Protein AF-F2WSD9-F1 (afdb_monomer_lite)

InterPro domains:
  IPR005797 Cytochrome b/b6, N-terminal domain [PF00033] (1-114)
  IPR005797 Cytochrome b/b6, N-terminal domain [PS51002] (1-119)
  IPR005798 Cytochrome b/b6, C-terminal [PS51003] (120-174)
  IPR016174 Di-haem cytochrome, transmembrane [SSF81342] (1-170)
  IPR027387 Cytochrome b/b6-like domain superfamily [G3DSA:1.20.810.10] (1-174)

pLDDT: mean 91.79, std 11.39, range [51.34, 98.75]

Organism: NCBI:txid1001950

Secondary structure (DSSP, 8-state):
-HHHHHHHHHHHHHHHHHHHHHHHHHHHHTTGGGSHHHHHHHHHHHHHHHHHHHHHHHTT-BHHHHHHHHHHHHTGGGSTT-TTS---HHHHHHHHHHHHHHHHHHHHHHHHH----TT-S-GGGS---STTHHHHHHHHHHHHHHHHHHHHHHH-TTTTS-GGGGSBP-TT--

Foldseek 3Di:
DVLLVVLLVVLVLVLVVVVLVVVVVVCVLQVVCVLVQLVVLSVVLVVLSVVLVLLVLLVLQFACNVVVCVVVLVVCVVPPPPRDDPRDPVSNVVSVVVSVVSVVSSVVSCVVQPDADNVRDDPPPDDDDCPPVVVVVVVVVVCVSVVVSVVCCVPPSCPVDDPRRVHHHDPVDD

Sequence (174 aa):
FGWLIRTLHANGASFFFISLYFHVGRGMYYNSSNLKLTWFIGILILFLVMATAFMGYVLPWGQMSFWGATVITNLLSAIPYLGHNLVQYSFHFMLPFIISAFVMIHLLFLHQTGSSNPLGMKNNIDKIPFHPFFSYKDLMGFIFILFSLILLTLINPYYLGDPDNFIPANPLVT

Radius of gyration: 19.72 Å; chains: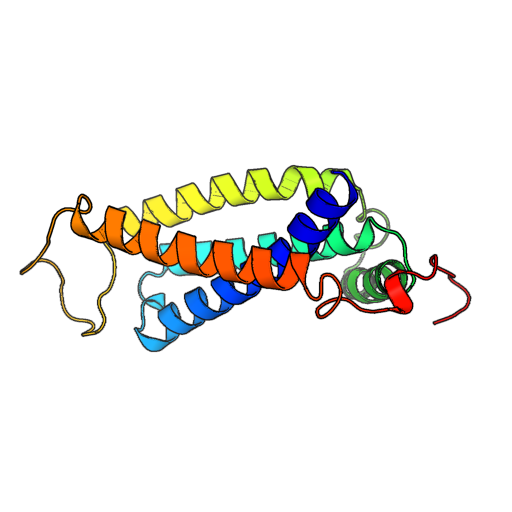 1; bounding box: 44×43×54 Å

Structure (mmCIF, N/CA/C/O backbone):
data_AF-F2WSD9-F1
#
_entry.id   AF-F2WSD9-F1
#
loop_
_atom_site.group_PDB
_atom_site.id
_atom_site.type_symbol
_atom_site.label_atom_id
_atom_site.label_alt_id
_atom_site.label_comp_id
_atom_site.label_asym_id
_atom_site.label_entity_id
_atom_site.label_seq_id
_atom_site.pdbx_PDB_ins_code
_atom_site.Cartn_x
_atom_site.Cartn_y
_atom_site.Cartn_z
_atom_site.occupancy
_atom_site.B_iso_or_equiv
_atom_site.auth_seq_id
_atom_site.auth_comp_id
_atom_site.auth_asym_id
_atom_site.auth_atom_id
_atom_site.pdbx_PDB_model_num
ATOM 1 N N . PHE A 1 1 ? 8.362 -20.017 -12.044 1.00 90.88 1 PHE A N 1
ATOM 2 C CA . PHE A 1 1 ? 7.320 -19.134 -11.472 1.00 90.88 1 PHE A CA 1
ATOM 3 C C . PHE A 1 1 ? 7.717 -17.650 -11.389 1.00 90.88 1 PHE A C 1
ATOM 5 O O . PHE A 1 1 ? 7.020 -16.892 -10.730 1.00 90.88 1 PHE A O 1
ATOM 12 N N . GLY A 1 2 ? 8.772 -17.189 -12.083 1.00 97.25 2 GLY A N 1
ATOM 13 C CA . GLY A 1 2 ? 9.202 -15.782 -11.998 1.00 97.25 2 GLY A CA 1
ATOM 14 C C . GLY A 1 2 ? 8.149 -14.775 -12.475 1.00 97.25 2 GLY A C 1
ATOM 15 O O . GLY A 1 2 ? 7.925 -13.775 -11.801 1.00 97.25 2 GLY A O 1
ATOM 16 N N . TRP A 1 3 ? 7.446 -15.077 -13.576 1.00 96.94 3 TRP A N 1
ATOM 17 C CA . TRP A 1 3 ? 6.345 -14.240 -14.072 1.00 96.94 3 TRP A CA 1
ATOM 18 C C . TRP A 1 3 ? 5.262 -14.049 -13.004 1.00 96.94 3 TRP A C 1
ATOM 20 O O . TRP A 1 3 ? 4.869 -12.919 -12.746 1.00 96.94 3 TRP A O 1
ATOM 30 N N . LEU A 1 4 ? 4.874 -15.138 -12.330 1.00 97.62 4 LEU A N 1
ATOM 31 C CA . LEU A 1 4 ? 3.833 -15.141 -11.308 1.00 97.62 4 LEU A CA 1
ATOM 32 C C . LEU A 1 4 ? 4.243 -14.306 -10.094 1.00 97.62 4 LEU A C 1
ATOM 34 O O . LEU A 1 4 ? 3.454 -13.507 -9.609 1.00 97.62 4 LEU A O 1
ATOM 38 N N . ILE A 1 5 ? 5.486 -14.452 -9.622 1.00 98.25 5 ILE A N 1
ATOM 39 C CA . ILE A 1 5 ? 6.008 -13.657 -8.500 1.00 98.25 5 ILE A CA 1
ATOM 40 C C . ILE A 1 5 ? 6.033 -12.171 -8.870 1.00 98.25 5 ILE A C 1
ATOM 42 O O . ILE A 1 5 ? 5.591 -11.338 -8.081 1.00 98.25 5 ILE A O 1
ATOM 46 N N . ARG A 1 6 ? 6.493 -11.833 -10.082 1.00 97.50 6 ARG A N 1
ATOM 47 C CA . ARG A 1 6 ? 6.531 -10.450 -10.574 1.00 97.50 6 ARG A CA 1
ATOM 48 C C . ARG A 1 6 ? 5.133 -9.835 -10.633 1.00 97.50 6 ARG A C 1
ATOM 50 O O . ARG A 1 6 ? 4.943 -8.724 -10.149 1.00 97.50 6 ARG A O 1
ATOM 57 N N . THR A 1 7 ? 4.159 -10.538 -11.207 1.00 98.00 7 THR A N 1
ATOM 58 C CA . THR A 1 7 ? 2.791 -10.021 -11.355 1.00 98.00 7 THR A CA 1
ATOM 59 C C . THR A 1 7 ? 2.039 -9.988 -10.027 1.00 98.00 7 THR A C 1
ATOM 61 O O . THR A 1 7 ? 1.304 -9.036 -9.786 1.00 98.00 7 THR A O 1
ATOM 64 N N . LEU A 1 8 ? 2.266 -10.954 -9.128 1.00 98.50 8 LEU A N 1
ATOM 65 C CA . LEU A 1 8 ? 1.744 -10.905 -7.757 1.00 98.50 8 LEU A CA 1
ATOM 66 C C . LEU A 1 8 ? 2.310 -9.716 -6.982 1.00 98.50 8 LEU A C 1
ATOM 68 O O . LEU A 1 8 ? 1.564 -9.052 -6.273 1.00 98.50 8 LEU A O 1
ATOM 72 N N . HIS A 1 9 ? 3.605 -9.424 -7.121 1.00 98.44 9 HIS A N 1
ATOM 73 C CA . HIS A 1 9 ? 4.226 -8.282 -6.456 1.00 98.44 9 HIS A CA 1
ATOM 74 C C . HIS A 1 9 ? 3.677 -6.949 -6.989 1.00 98.44 9 HIS A C 1
ATOM 76 O O . HIS A 1 9 ? 3.301 -6.083 -6.201 1.00 98.44 9 HIS A O 1
ATOM 82 N N . ALA A 1 10 ? 3.556 -6.812 -8.315 1.00 98.00 10 ALA A N 1
ATOM 83 C CA . ALA A 1 10 ? 3.008 -5.614 -8.950 1.00 98.00 10 ALA A CA 1
ATOM 84 C C . ALA A 1 10 ? 1.536 -5.372 -8.572 1.00 98.00 10 ALA A C 1
ATOM 86 O O . ALA A 1 10 ? 1.204 -4.316 -8.039 1.00 98.00 10 ALA A O 1
ATOM 87 N N . ASN A 1 11 ? 0.660 -6.364 -8.763 1.00 98.56 11 ASN A N 1
ATOM 88 C CA . ASN A 1 11 ? -0.755 -6.234 -8.398 1.00 98.56 11 ASN A CA 1
ATOM 89 C C . ASN A 1 11 ? -0.948 -6.147 -6.877 1.00 98.56 11 ASN A C 1
ATOM 91 O O . ASN A 1 11 ? -1.845 -5.454 -6.400 1.00 98.56 11 ASN A O 1
ATOM 95 N N . GLY A 1 12 ? -0.082 -6.799 -6.099 1.00 98.62 12 GLY A N 1
ATOM 96 C CA . GLY A 1 12 ? -0.069 -6.713 -4.643 1.00 98.62 12 GLY A CA 1
ATOM 97 C C . GLY A 1 12 ? 0.130 -5.283 -4.144 1.00 98.62 12 GLY A C 1
ATOM 98 O O . GLY A 1 12 ? -0.547 -4.882 -3.200 1.00 98.62 12 GLY A O 1
ATOM 99 N N . ALA A 1 13 ? 0.970 -4.483 -4.812 1.00 98.38 13 ALA A N 1
ATOM 100 C CA . ALA A 1 13 ? 1.125 -3.064 -4.496 1.00 98.38 13 ALA A CA 1
ATOM 101 C C . ALA A 1 13 ? -0.198 -2.293 -4.666 1.00 98.38 13 ALA A C 1
ATOM 103 O O . ALA A 1 13 ? -0.592 -1.549 -3.768 1.00 98.38 13 ALA A O 1
ATOM 104 N N . SER A 1 14 ? -0.940 -2.518 -5.755 1.00 98.31 14 SER A N 1
ATOM 105 C CA . SER A 1 14 ? -2.254 -1.891 -5.966 1.00 98.31 14 SER A CA 1
ATOM 106 C C . SER A 1 14 ? -3.268 -2.301 -4.894 1.00 98.31 14 SER A C 1
ATOM 108 O O . SER A 1 14 ? -3.953 -1.449 -4.328 1.00 98.31 14 SER A O 1
ATOM 110 N N . PHE A 1 15 ? -3.331 -3.590 -4.552 1.00 98.44 15 PHE A N 1
ATOM 111 C CA . PHE A 1 15 ? -4.210 -4.098 -3.491 1.00 98.44 15 PHE A CA 1
ATOM 112 C C . PHE A 1 15 ? -3.845 -3.557 -2.103 1.00 98.44 15 PHE A C 1
ATOM 114 O O . PHE A 1 15 ? -4.732 -3.327 -1.271 1.00 98.44 15 PHE A O 1
ATOM 121 N N . PHE A 1 16 ? -2.560 -3.291 -1.862 1.00 98.31 16 PHE A N 1
ATOM 122 C CA . PHE A 1 16 ? -2.095 -2.621 -0.654 1.00 98.31 16 PHE A CA 1
ATOM 123 C C . PHE A 1 16 ? -2.686 -1.207 -0.553 1.00 98.31 16 PHE A C 1
ATOM 125 O O . PHE A 1 16 ? -3.259 -0.861 0.480 1.00 98.31 16 PHE A O 1
ATOM 132 N N . PHE A 1 17 ? -2.636 -0.410 -1.629 1.00 98.56 17 PHE A N 1
ATOM 133 C CA . PHE A 1 17 ? -3.237 0.931 -1.651 1.00 98.56 17 PHE A CA 1
ATOM 134 C C . PHE A 1 17 ? -4.759 0.915 -1.548 1.00 98.56 17 PHE A C 1
ATOM 136 O O . PHE A 1 17 ? -5.311 1.716 -0.799 1.00 98.56 17 PHE A O 1
ATOM 143 N N . ILE A 1 18 ? -5.441 -0.018 -2.219 1.00 98.50 18 ILE A N 1
ATOM 144 C CA . ILE A 1 18 ? -6.894 -0.201 -2.063 1.00 98.50 18 ILE A CA 1
ATOM 145 C C . ILE A 1 18 ? -7.235 -0.416 -0.581 1.00 98.50 18 ILE A C 1
ATOM 147 O O . ILE A 1 18 ? -8.103 0.264 -0.030 1.00 98.50 18 ILE A O 1
ATOM 151 N N . SER A 1 19 ? -6.500 -1.305 0.089 1.00 98.44 19 SER A N 1
ATOM 152 C CA . SER A 1 19 ? -6.687 -1.589 1.515 1.00 98.44 19 SER A CA 1
ATOM 153 C C . SER A 1 19 ? -6.387 -0.369 2.392 1.00 98.44 19 SER A C 1
ATOM 155 O O . SER A 1 19 ? -7.146 -0.083 3.319 1.00 98.44 19 SER A O 1
ATOM 157 N N . LEU A 1 20 ? -5.328 0.391 2.086 1.00 98.56 20 LEU A N 1
ATOM 158 C CA . LEU A 1 20 ? -4.998 1.634 2.789 1.00 98.56 20 LEU A CA 1
ATOM 159 C C . LEU A 1 20 ? -6.088 2.695 2.637 1.00 98.56 20 LEU A C 1
ATOM 161 O O . LEU A 1 20 ? -6.472 3.309 3.630 1.00 98.56 20 LEU A O 1
ATOM 165 N N . TYR A 1 21 ? -6.620 2.906 1.434 1.00 98.50 21 TYR A N 1
ATOM 166 C CA . TYR A 1 21 ? -7.669 3.898 1.208 1.00 98.50 21 TYR A CA 1
ATOM 167 C C . TYR A 1 21 ? -8.963 3.526 1.930 1.00 98.50 21 TYR A C 1
ATOM 169 O O . TYR A 1 21 ? -9.555 4.385 2.584 1.00 98.50 21 TYR A O 1
ATOM 177 N N . PHE A 1 22 ? -9.359 2.248 1.919 1.00 98.50 22 PHE A N 1
ATOM 178 C CA . PHE A 1 22 ? -10.475 1.785 2.746 1.00 98.50 22 PHE A CA 1
ATOM 179 C C . PHE A 1 22 ? -10.199 1.962 4.242 1.00 98.50 22 PHE A C 1
ATOM 181 O O . PHE A 1 22 ? -11.086 2.387 4.983 1.00 98.50 22 PHE A O 1
ATOM 188 N N . HIS A 1 23 ? -8.978 1.682 4.697 1.00 98.38 23 HIS A N 1
ATOM 189 C CA . HIS A 1 23 ? -8.591 1.848 6.095 1.00 98.38 23 HIS A CA 1
ATOM 190 C C . HIS A 1 23 ? -8.667 3.317 6.548 1.00 98.38 23 HIS A C 1
ATOM 192 O O . HIS A 1 23 ? -9.277 3.618 7.578 1.00 98.38 23 HIS A O 1
ATOM 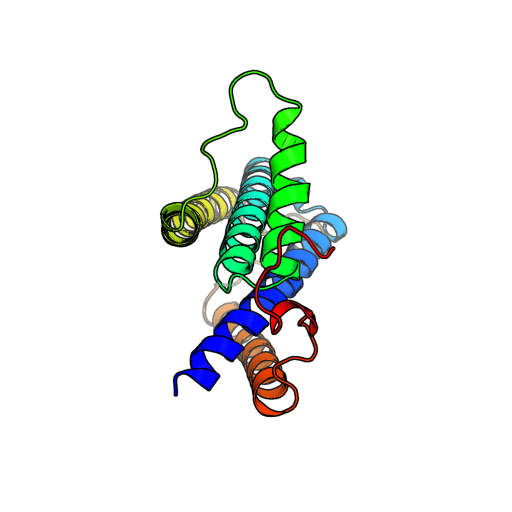198 N N . VAL A 1 24 ? -8.114 4.240 5.758 1.00 98.69 24 VAL A N 1
ATOM 199 C CA . VAL A 1 24 ? -8.170 5.688 6.008 1.00 98.69 24 VAL A CA 1
ATOM 200 C C . VAL A 1 24 ? -9.613 6.191 5.947 1.00 98.69 24 VAL A C 1
ATOM 202 O O . VAL A 1 24 ? -10.053 6.890 6.861 1.00 98.69 24 VAL A O 1
ATOM 205 N N . GLY A 1 25 ? -10.378 5.779 4.932 1.00 98.38 25 GLY A N 1
ATOM 206 C CA . GLY A 1 25 ? -11.787 6.140 4.769 1.00 98.38 25 GLY A CA 1
ATOM 207 C C . GLY A 1 25 ? -12.648 5.688 5.948 1.00 98.38 25 GLY A C 1
ATOM 208 O O . GLY A 1 25 ? -13.413 6.481 6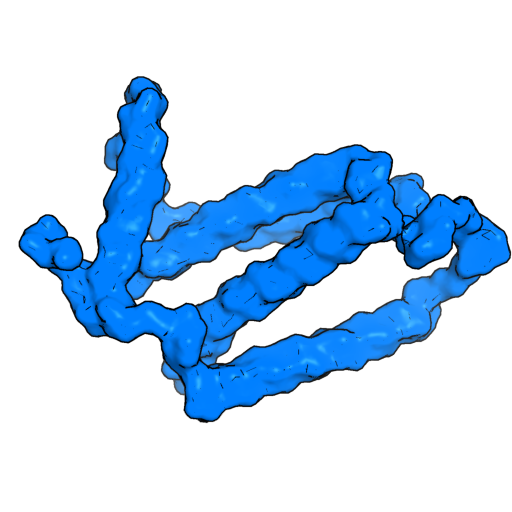.495 1.00 98.38 25 GLY A O 1
ATOM 209 N N . ARG A 1 26 ? -12.454 4.453 6.432 1.00 98.25 26 ARG A N 1
ATOM 210 C CA . ARG A 1 26 ? -13.075 3.950 7.670 1.00 98.25 26 ARG A CA 1
ATOM 211 C C . ARG A 1 26 ? -12.729 4.844 8.857 1.00 98.25 26 ARG A C 1
ATOM 213 O O . ARG A 1 26 ? -13.592 5.127 9.687 1.00 98.25 26 ARG A O 1
ATOM 220 N N . GLY A 1 27 ? -11.464 5.244 8.966 1.00 97.62 27 GLY A N 1
ATOM 221 C CA . GLY A 1 27 ? -10.983 6.072 10.063 1.00 97.62 27 GLY A CA 1
ATOM 222 C C . GLY A 1 27 ? -11.627 7.457 10.090 1.00 97.62 27 GLY A C 1
ATOM 223 O O . GLY A 1 27 ? -12.009 7.914 11.165 1.00 97.62 27 GLY A O 1
ATOM 224 N N . MET A 1 28 ? -11.821 8.072 8.923 1.00 97.06 28 MET A N 1
ATOM 225 C CA . MET A 1 28 ? -12.542 9.341 8.785 1.00 97.06 28 MET A CA 1
ATOM 226 C C . MET A 1 28 ? -14.036 9.174 9.080 1.00 97.06 28 MET A C 1
ATOM 228 O O . MET A 1 28 ? -14.583 9.904 9.902 1.00 97.06 28 MET A O 1
ATOM 232 N N . TYR A 1 29 ? -14.682 8.177 8.468 1.00 97.75 29 TYR A N 1
ATOM 233 C CA . TYR A 1 29 ? -16.128 7.968 8.574 1.00 97.75 29 TYR A CA 1
ATOM 234 C C . TYR A 1 29 ? -16.587 7.711 10.016 1.00 97.75 29 TYR A C 1
ATOM 236 O O . TYR A 1 29 ? -17.556 8.305 10.475 1.00 97.75 29 TYR A O 1
ATOM 244 N N . TYR A 1 30 ? -15.856 6.877 10.764 1.00 96.38 30 TYR A N 1
ATOM 245 C CA . TYR A 1 30 ? -16.167 6.566 12.167 1.00 96.38 30 TYR A CA 1
ATOM 246 C C . TYR A 1 30 ? -15.380 7.416 13.172 1.00 96.38 30 TYR A C 1
ATOM 248 O O . TYR A 1 30 ? -15.233 7.021 14.330 1.00 96.38 30 TYR A O 1
ATOM 256 N N . ASN A 1 31 ? -14.807 8.542 12.735 1.00 94.88 31 ASN A N 1
ATOM 257 C CA . ASN A 1 31 ? -14.050 9.479 13.570 1.00 94.88 31 ASN A CA 1
ATOM 258 C C . ASN A 1 31 ? -12.959 8.812 14.442 1.00 94.88 31 ASN A C 1
ATOM 260 O O . ASN A 1 31 ? -12.676 9.213 15.574 1.00 94.88 31 ASN A O 1
ATOM 264 N N . SER A 1 32 ? -12.335 7.754 13.917 1.00 95.94 32 SER A N 1
ATOM 265 C CA . SER A 1 32 ? -11.227 7.051 14.577 1.00 95.94 32 SER A CA 1
ATOM 266 C C . SER A 1 32 ? -9.938 7.876 14.556 1.00 95.94 32 SER A C 1
ATOM 268 O O . SER A 1 32 ? -9.023 7.592 15.323 1.00 95.94 32 SER A O 1
ATOM 270 N N . SER A 1 33 ? -9.894 8.944 13.752 1.00 94.88 33 SER A N 1
ATOM 271 C CA . SER A 1 33 ? -8.871 9.995 13.795 1.00 94.88 33 SER A CA 1
ATOM 272 C C . SER A 1 33 ? -8.739 10.674 15.162 1.00 94.88 33 SER A C 1
ATOM 274 O O . SER A 1 33 ? -7.691 11.241 15.467 1.00 94.88 33 SER A O 1
ATOM 276 N N . ASN A 1 34 ? -9.755 10.568 16.027 1.00 94.81 34 ASN A N 1
ATOM 277 C CA . ASN A 1 34 ? -9.667 11.018 17.417 1.00 94.81 34 ASN A CA 1
ATOM 278 C C . ASN A 1 34 ? -8.633 10.241 18.248 1.00 94.81 34 ASN A C 1
ATOM 280 O O . ASN A 1 34 ? -8.158 10.759 19.259 1.00 94.81 34 ASN A O 1
ATOM 284 N N . LEU A 1 35 ? -8.241 9.031 17.829 1.00 96.00 35 LEU A N 1
ATOM 285 C CA . LEU A 1 35 ? -7.109 8.297 18.399 1.00 96.00 35 LEU A CA 1
ATOM 286 C C . LEU A 1 35 ? -5.797 8.930 17.911 1.00 96.00 35 LEU A C 1
ATOM 288 O O . LEU A 1 35 ? -5.084 8.353 17.095 1.00 96.00 35 LEU A O 1
ATOM 292 N N . LYS A 1 36 ? -5.498 10.149 18.382 1.00 97.44 36 LYS A N 1
ATOM 293 C CA . LYS A 1 36 ? -4.502 11.056 17.780 1.00 97.44 36 LYS A CA 1
ATOM 294 C C . LYS A 1 36 ? -3.131 10.417 17.547 1.00 97.44 36 LYS A C 1
ATOM 296 O O . LYS A 1 36 ? -2.568 10.596 16.474 1.00 97.44 36 LYS A O 1
ATOM 301 N N . LEU A 1 37 ? -2.610 9.666 18.523 1.00 98.12 37 LEU A N 1
ATOM 302 C CA . LEU A 1 37 ? -1.307 8.998 18.402 1.00 98.12 37 LEU A CA 1
ATOM 303 C C . LEU A 1 37 ? -1.339 7.904 17.327 1.00 98.12 37 LEU A C 1
ATOM 305 O O . LEU A 1 37 ? -0.518 7.910 16.413 1.00 98.12 37 LEU A O 1
ATOM 309 N N . THR A 1 38 ? -2.331 7.015 17.385 1.00 98.38 38 THR A N 1
ATOM 310 C CA . THR A 1 38 ? -2.548 5.959 16.387 1.00 98.38 38 THR A CA 1
ATOM 311 C C . THR A 1 38 ? -2.734 6.551 14.988 1.00 98.38 38 THR A C 1
ATOM 313 O O . THR A 1 38 ? -2.086 6.113 14.039 1.00 98.38 38 THR A O 1
ATOM 316 N N . TRP A 1 39 ? -3.561 7.592 14.860 1.00 98.50 39 TRP A N 1
ATOM 317 C CA . TRP A 1 39 ? -3.829 8.279 13.597 1.00 98.50 39 TRP A CA 1
ATOM 318 C C . TRP A 1 39 ? -2.573 8.926 13.011 1.00 98.50 39 TRP A C 1
ATOM 320 O O . TRP A 1 39 ? -2.277 8.727 11.836 1.00 98.50 39 TRP A O 1
ATOM 330 N N . PHE A 1 40 ? -1.795 9.639 13.829 1.00 98.50 40 PHE A N 1
ATOM 331 C CA . PHE A 1 40 ? -0.559 10.280 13.384 1.00 98.50 40 PHE A CA 1
ATOM 332 C C . PHE A 1 40 ? 0.470 9.260 12.879 1.00 98.50 40 PHE A C 1
ATOM 334 O O . PHE A 1 40 ? 1.027 9.437 11.798 1.00 98.50 40 PHE A O 1
ATOM 341 N N . ILE A 1 41 ? 0.663 8.145 13.593 1.00 98.69 41 ILE A N 1
ATOM 342 C CA . ILE A 1 41 ? 1.521 7.055 13.104 1.00 98.69 41 ILE A CA 1
ATOM 343 C C . ILE A 1 41 ? 0.960 6.441 11.813 1.00 98.69 41 ILE A C 1
ATOM 345 O O . ILE A 1 41 ? 1.729 6.115 10.914 1.00 98.69 41 ILE A O 1
ATOM 349 N N . GLY A 1 42 ? -0.366 6.334 11.678 1.00 98.56 42 GLY A N 1
ATOM 350 C CA . GLY A 1 42 ? -1.016 5.882 10.443 1.00 98.56 42 GLY A CA 1
ATOM 351 C C . GLY A 1 42 ? -0.698 6.772 9.235 1.00 98.56 42 GLY A C 1
ATOM 352 O O . GLY A 1 42 ? -0.414 6.259 8.155 1.00 98.56 42 GLY A O 1
ATOM 353 N N . ILE A 1 43 ? -0.663 8.095 9.423 1.00 98.62 43 ILE A N 1
ATOM 354 C CA . ILE A 1 43 ? -0.243 9.049 8.383 1.00 98.62 43 ILE A CA 1
ATOM 355 C C . ILE A 1 43 ? 1.226 8.821 7.996 1.00 98.62 43 ILE A C 1
ATOM 357 O O . ILE A 1 43 ? 1.551 8.796 6.811 1.00 98.62 43 ILE A O 1
ATOM 361 N N . LEU A 1 44 ? 2.118 8.610 8.971 1.00 98.56 44 LEU A N 1
ATOM 362 C CA . LEU A 1 44 ? 3.529 8.321 8.686 1.00 98.56 44 LEU A CA 1
ATOM 363 C C . LEU A 1 44 ? 3.699 7.005 7.914 1.00 98.56 44 LEU A C 1
ATOM 365 O O . LEU A 1 44 ? 4.462 6.961 6.950 1.00 98.56 44 LEU A O 1
ATOM 369 N N . ILE A 1 45 ? 2.950 5.957 8.276 1.00 98.75 45 ILE A N 1
ATOM 370 C CA . ILE A 1 45 ? 2.926 4.689 7.530 1.00 98.75 45 ILE A CA 1
ATOM 371 C C . ILE A 1 45 ? 2.474 4.924 6.088 1.00 98.75 45 ILE A C 1
ATOM 373 O O . ILE A 1 45 ? 3.118 4.417 5.172 1.00 98.75 45 ILE A O 1
ATOM 377 N N . LEU A 1 46 ? 1.413 5.709 5.867 1.00 98.50 46 LEU A N 1
ATOM 378 C CA . LEU A 1 46 ? 0.927 6.023 4.522 1.00 98.50 46 LEU A CA 1
ATOM 379 C C . LEU A 1 46 ? 2.034 6.646 3.659 1.00 98.50 46 LEU A C 1
ATOM 381 O O . LEU A 1 46 ? 2.285 6.164 2.555 1.00 98.50 46 LEU A O 1
ATOM 385 N N . PHE A 1 47 ? 2.748 7.650 4.173 1.00 98.06 47 PHE A N 1
ATOM 386 C CA . PHE A 1 47 ? 3.857 8.271 3.443 1.00 98.06 47 PHE A CA 1
ATOM 387 C C . PHE A 1 47 ? 5.028 7.312 3.195 1.00 98.06 47 PHE A C 1
ATOM 389 O O . PHE A 1 47 ? 5.598 7.318 2.104 1.00 98.06 47 PHE A O 1
ATOM 396 N N . LEU A 1 48 ? 5.368 6.449 4.158 1.00 97.88 48 LEU A N 1
ATOM 397 C CA . LEU A 1 48 ? 6.413 5.437 3.974 1.00 97.88 48 LEU A CA 1
ATOM 398 C C . LEU A 1 48 ? 6.037 4.410 2.896 1.00 97.88 48 LEU A C 1
ATOM 400 O O . LEU A 1 48 ? 6.887 4.036 2.085 1.00 97.88 48 LEU A O 1
ATOM 404 N N . VAL A 1 49 ? 4.775 3.974 2.843 1.00 98.31 49 VAL A N 1
ATOM 405 C CA . VAL A 1 49 ? 4.284 3.060 1.797 1.00 98.31 49 VAL A CA 1
ATOM 406 C C . VAL A 1 49 ? 4.305 3.751 0.434 1.00 98.31 49 VAL A C 1
ATOM 408 O O . VAL A 1 49 ? 4.765 3.147 -0.532 1.00 98.31 49 VAL A O 1
ATOM 411 N N . MET A 1 50 ? 3.885 5.019 0.349 1.00 97.00 50 MET A N 1
ATOM 412 C CA . MET A 1 50 ? 3.976 5.822 -0.879 1.00 97.00 50 MET A CA 1
ATOM 413 C C . MET A 1 50 ? 5.415 5.916 -1.390 1.00 97.00 50 MET A C 1
ATOM 415 O O . MET A 1 50 ? 5.663 5.628 -2.559 1.00 97.00 50 MET A O 1
ATOM 419 N N . ALA A 1 51 ? 6.371 6.232 -0.512 1.00 93.81 51 ALA A N 1
ATOM 420 C CA . ALA A 1 51 ? 7.787 6.270 -0.867 1.00 93.81 51 ALA A CA 1
ATOM 421 C C . ALA A 1 51 ? 8.302 4.895 -1.329 1.00 93.81 51 ALA A C 1
ATOM 423 O O . ALA A 1 51 ? 8.981 4.793 -2.351 1.00 93.81 51 ALA A O 1
ATOM 424 N N . THR A 1 52 ? 7.942 3.825 -0.614 1.00 95.62 52 THR A N 1
ATOM 425 C CA . THR A 1 52 ? 8.344 2.448 -0.947 1.00 95.62 52 THR A CA 1
ATOM 426 C C . THR A 1 52 ? 7.826 2.025 -2.318 1.00 95.62 52 THR A C 1
ATOM 428 O O . THR A 1 52 ? 8.590 1.486 -3.120 1.00 95.62 52 THR A O 1
ATOM 431 N N . ALA A 1 53 ? 6.548 2.284 -2.600 1.00 95.94 53 ALA A N 1
ATOM 432 C CA . ALA A 1 53 ? 5.909 1.936 -3.861 1.00 95.94 53 ALA A CA 1
ATOM 433 C C . ALA A 1 53 ? 6.473 2.742 -5.032 1.00 95.94 53 ALA A C 1
ATOM 435 O O . ALA A 1 53 ? 6.774 2.160 -6.071 1.00 95.94 53 ALA A O 1
ATOM 436 N N . PHE A 1 54 ? 6.690 4.048 -4.845 1.00 94.00 54 PHE A N 1
ATOM 437 C CA . PHE A 1 54 ? 7.345 4.896 -5.839 1.00 94.00 54 PHE A CA 1
ATOM 438 C C . PHE A 1 54 ? 8.720 4.339 -6.214 1.00 94.00 54 PHE A C 1
ATOM 440 O O . PHE A 1 54 ? 8.964 4.058 -7.382 1.00 94.00 54 PHE A O 1
ATOM 447 N N . MET A 1 55 ? 9.592 4.084 -5.233 1.00 90.44 55 MET A N 1
ATOM 448 C CA . MET A 1 55 ? 10.925 3.544 -5.518 1.00 90.44 55 MET A CA 1
ATOM 449 C C . MET A 1 55 ? 10.871 2.160 -6.166 1.00 90.44 55 MET A C 1
ATOM 451 O O . MET A 1 55 ? 11.678 1.875 -7.044 1.00 90.44 55 MET A O 1
ATOM 455 N N . GLY A 1 56 ? 9.905 1.321 -5.780 1.00 91.94 56 GLY A N 1
ATOM 456 C CA . GLY A 1 56 ? 9.672 0.022 -6.415 1.00 91.94 56 GLY A CA 1
ATOM 457 C C . GLY A 1 56 ? 9.275 0.153 -7.883 1.00 91.94 56 GLY A C 1
ATOM 458 O O . GLY A 1 56 ? 9.763 -0.600 -8.724 1.00 91.94 56 GLY A O 1
ATOM 459 N N . TYR A 1 57 ? 8.448 1.149 -8.208 1.00 94.00 57 TYR A N 1
ATOM 460 C CA . TYR A 1 57 ? 8.025 1.435 -9.576 1.00 94.00 57 TYR A CA 1
ATOM 461 C C . TYR A 1 57 ? 9.169 1.937 -10.461 1.00 94.00 57 TYR A C 1
ATOM 463 O O . TYR A 1 57 ? 9.096 1.777 -11.672 1.00 94.00 57 TYR A O 1
ATOM 471 N N . VAL A 1 58 ? 10.248 2.487 -9.894 1.00 91.12 58 VAL A N 1
ATOM 472 C CA . VAL A 1 58 ? 11.435 2.923 -10.654 1.00 91.12 58 VAL A CA 1
ATOM 473 C C . VAL A 1 58 ? 12.326 1.743 -11.076 1.00 91.12 58 VAL A C 1
ATOM 475 O O . VAL A 1 58 ? 12.995 1.815 -12.105 1.00 91.12 58 VAL A O 1
ATOM 478 N N . LEU A 1 59 ? 12.312 0.628 -10.335 1.00 90.06 59 LEU A N 1
ATOM 479 C CA . LEU A 1 59 ? 13.247 -0.493 -10.528 1.00 90.06 59 LEU A CA 1
ATOM 480 C C . LEU A 1 59 ? 13.206 -1.181 -11.907 1.00 90.06 59 LEU A C 1
ATOM 482 O O . LEU A 1 59 ? 14.274 -1.562 -12.384 1.00 90.06 59 LEU A O 1
ATOM 486 N N . PRO A 1 60 ? 12.044 -1.369 -12.567 1.00 90.62 60 PRO A N 1
ATOM 487 C CA . PRO A 1 60 ? 11.991 -1.982 -13.897 1.00 90.62 60 PRO A CA 1
ATOM 488 C C . PRO A 1 60 ? 12.636 -1.140 -15.007 1.00 90.62 60 PRO A C 1
ATOM 490 O O . PRO A 1 60 ? 12.893 -1.680 -16.079 1.00 90.62 60 PRO A O 1
ATOM 493 N N . TRP A 1 61 ? 12.888 0.151 -14.753 1.00 89.75 61 TRP A N 1
ATOM 494 C CA . TRP A 1 61 ? 13.552 1.084 -15.669 1.00 89.75 61 TRP A CA 1
ATOM 495 C C . TRP A 1 61 ? 12.893 1.212 -17.061 1.00 89.75 61 TRP A C 1
ATOM 497 O O . TRP A 1 61 ? 13.570 1.288 -18.090 1.00 89.75 61 TRP A O 1
ATOM 507 N N . GLY A 1 62 ? 11.557 1.232 -17.095 1.00 92.06 62 GLY A N 1
ATOM 508 C CA . GLY A 1 62 ? 10.777 1.573 -18.290 1.00 92.06 62 GLY A CA 1
ATOM 509 C C . GLY A 1 62 ? 10.537 3.082 -18.442 1.00 92.06 62 GLY A C 1
ATOM 510 O O . GLY A 1 62 ? 10.993 3.877 -17.616 1.00 92.06 62 GLY A O 1
ATOM 511 N N . GLN A 1 63 ? 9.808 3.494 -19.483 1.00 91.69 63 GLN A N 1
ATOM 512 C CA . GLN A 1 63 ? 9.535 4.915 -19.751 1.00 91.69 63 GLN A CA 1
ATOM 513 C C . GLN A 1 63 ? 8.813 5.606 -18.588 1.00 91.69 63 GLN A C 1
ATOM 515 O O . GLN A 1 63 ? 9.281 6.629 -18.087 1.00 91.69 63 GLN A O 1
ATOM 520 N N . MET A 1 64 ? 7.726 5.009 -18.089 1.00 93.69 64 MET A N 1
ATOM 521 C CA . MET A 1 64 ? 6.975 5.568 -16.959 1.00 93.69 64 MET A CA 1
ATOM 522 C C . MET A 1 64 ? 7.785 5.557 -15.658 1.00 93.69 64 MET A C 1
ATOM 524 O O . MET A 1 64 ? 7.689 6.494 -14.865 1.00 93.69 64 MET A O 1
ATOM 528 N N . SER A 1 65 ? 8.614 4.532 -15.437 1.00 87.81 65 SER A N 1
ATOM 529 C CA . SER A 1 65 ? 9.558 4.481 -14.316 1.00 87.81 65 SER A CA 1
ATOM 530 C C . SER A 1 65 ? 10.528 5.663 -14.343 1.00 87.81 65 SER A C 1
ATOM 532 O O . SER A 1 65 ? 10.702 6.333 -13.327 1.00 87.81 65 SER A O 1
ATOM 534 N N . PHE A 1 66 ? 11.155 5.919 -15.494 1.00 86.62 66 PHE A N 1
ATOM 535 C CA . PHE A 1 66 ? 12.167 6.960 -15.650 1.00 86.62 66 PHE A CA 1
ATOM 536 C C . PHE A 1 66 ? 11.565 8.358 -15.531 1.00 86.62 66 PHE A C 1
ATOM 538 O O . PHE A 1 66 ? 11.972 9.124 -14.658 1.00 86.62 66 PHE A O 1
ATOM 545 N N . TRP A 1 67 ? 10.554 8.676 -16.340 1.00 91.00 67 TRP A N 1
ATOM 546 C CA . TRP A 1 67 ? 9.955 10.010 -16.338 1.00 91.00 67 TRP A CA 1
ATOM 547 C C . TRP A 1 67 ? 9.210 10.310 -15.039 1.00 91.00 67 TRP A C 1
ATOM 549 O O . TRP A 1 67 ? 9.320 11.419 -14.513 1.00 91.00 67 TRP A O 1
ATOM 559 N N . GLY A 1 68 ? 8.533 9.315 -14.458 1.00 87.69 68 GLY A N 1
ATOM 560 C CA . GLY A 1 68 ? 7.934 9.435 -13.131 1.00 87.69 68 GLY A CA 1
ATOM 561 C C . GLY A 1 68 ? 8.979 9.738 -12.056 1.00 87.69 68 GLY A C 1
ATOM 562 O O . GLY A 1 68 ? 8.762 10.626 -11.228 1.00 87.69 68 GLY A O 1
ATOM 563 N N . ALA A 1 69 ? 10.138 9.065 -12.097 1.00 86.06 69 ALA A N 1
ATOM 564 C CA . ALA A 1 69 ? 11.248 9.367 -11.200 1.00 86.06 69 ALA A CA 1
ATOM 565 C C . ALA A 1 69 ? 11.732 10.806 -11.382 1.00 86.06 69 ALA A C 1
ATOM 567 O O . ALA A 1 69 ? 11.772 11.547 -10.404 1.00 86.06 69 ALA A O 1
ATOM 568 N N . THR A 1 70 ? 12.020 11.216 -12.622 1.00 84.12 70 THR A N 1
ATOM 569 C CA . THR A 1 70 ? 12.494 12.566 -12.950 1.00 84.12 70 THR A CA 1
ATOM 570 C C . THR A 1 70 ? 11.543 13.640 -12.432 1.00 84.12 70 THR A C 1
ATOM 572 O O . THR A 1 70 ? 11.983 14.557 -11.743 1.00 84.12 70 THR A O 1
ATOM 575 N N . VAL A 1 71 ? 10.241 13.528 -12.707 1.00 86.81 71 VAL A N 1
ATOM 576 C CA . VAL A 1 71 ? 9.251 14.526 -12.275 1.00 86.81 71 VAL A CA 1
ATOM 577 C C . VAL A 1 71 ? 9.161 14.586 -10.750 1.00 86.81 71 VAL A C 1
ATOM 579 O O . VAL A 1 71 ? 9.237 15.673 -10.179 1.00 86.81 71 VAL A O 1
ATOM 582 N N . ILE A 1 72 ? 9.045 13.437 -10.076 1.00 83.50 72 ILE A N 1
ATOM 583 C CA . ILE A 1 72 ? 8.844 13.387 -8.621 1.00 83.50 72 ILE A CA 1
ATOM 584 C C . ILE A 1 72 ? 10.097 13.844 -7.866 1.00 83.50 72 ILE A C 1
ATOM 586 O O . ILE A 1 72 ? 9.982 14.611 -6.912 1.00 83.50 72 ILE A O 1
ATOM 590 N N . THR A 1 73 ? 11.300 13.443 -8.283 1.00 79.69 73 THR A N 1
ATOM 591 C CA . THR A 1 73 ? 12.531 13.890 -7.611 1.00 79.69 73 THR A CA 1
ATOM 592 C C . THR A 1 73 ? 12.836 15.357 -7.881 1.00 79.69 73 THR A C 1
ATOM 594 O O . THR A 1 73 ? 13.376 16.030 -7.007 1.00 79.69 73 THR A O 1
ATOM 597 N N . ASN A 1 74 ? 12.435 15.896 -9.035 1.00 78.88 74 ASN A N 1
ATOM 598 C CA . ASN A 1 74 ? 12.567 17.326 -9.317 1.00 78.88 74 ASN A CA 1
ATOM 599 C C . ASN A 1 74 ? 11.629 18.192 -8.457 1.00 78.88 74 ASN A C 1
ATOM 601 O O . ASN A 1 74 ? 11.901 19.372 -8.265 1.00 78.88 74 ASN A O 1
ATOM 605 N N . LEU A 1 75 ? 10.583 17.635 -7.834 1.00 77.69 75 LEU A N 1
ATOM 606 C CA . LEU A 1 75 ? 9.856 18.368 -6.787 1.00 77.69 75 LEU A CA 1
ATOM 607 C C . LEU A 1 75 ? 10.764 18.686 -5.586 1.00 77.69 75 LEU A C 1
ATOM 609 O O . LEU A 1 75 ? 10.588 19.712 -4.933 1.00 77.69 75 LEU A O 1
ATOM 613 N N . LEU A 1 76 ? 11.766 17.841 -5.313 1.00 67.88 76 LEU A N 1
ATOM 614 C CA . LEU A 1 76 ? 12.732 18.043 -4.231 1.00 67.88 76 LEU A CA 1
ATOM 615 C C . LEU A 1 76 ? 13.883 18.976 -4.620 1.00 67.88 76 LEU A C 1
ATOM 617 O O . LEU A 1 76 ? 14.526 19.519 -3.725 1.00 67.88 76 LEU A O 1
ATOM 621 N N . SER A 1 77 ? 14.129 19.231 -5.913 1.00 60.78 77 SER A N 1
ATOM 622 C CA . SER A 1 77 ? 15.129 20.228 -6.330 1.00 60.78 77 SER A CA 1
ATOM 623 C C . SER A 1 77 ? 14.713 21.661 -5.985 1.00 60.78 77 SER A C 1
ATOM 625 O O . SER A 1 77 ? 15.545 22.563 -6.020 1.00 60.78 77 SER A O 1
ATOM 627 N N . ALA A 1 78 ? 13.447 21.875 -5.605 1.00 64.19 78 ALA A N 1
ATOM 628 C CA . ALA A 1 78 ? 12.991 23.118 -4.989 1.00 64.19 78 ALA A CA 1
ATOM 629 C C . ALA A 1 78 ? 13.594 23.352 -3.587 1.00 64.19 78 ALA A C 1
ATOM 631 O O . ALA A 1 78 ? 13.550 24.474 -3.086 1.00 64.19 78 ALA A O 1
ATOM 632 N N . ILE A 1 79 ? 14.164 22.318 -2.951 1.00 57.38 79 ILE A N 1
ATOM 633 C CA . ILE A 1 79 ? 14.831 22.405 -1.649 1.00 57.38 79 ILE A CA 1
ATOM 634 C C . ILE A 1 79 ? 16.349 22.535 -1.882 1.00 57.38 79 ILE A C 1
ATOM 636 O O . ILE A 1 79 ? 16.972 21.599 -2.396 1.00 57.38 79 ILE A O 1
ATOM 640 N N . PRO A 1 80 ? 16.980 23.666 -1.507 1.00 54.34 80 PRO A N 1
ATOM 641 C CA . PRO A 1 80 ? 18.415 23.867 -1.695 1.00 54.34 80 PRO A CA 1
ATOM 642 C C . PRO A 1 80 ? 19.260 22.746 -1.060 1.00 54.34 80 PRO A C 1
ATOM 644 O O . PRO A 1 80 ? 18.962 22.285 0.039 1.00 54.34 80 PRO A O 1
ATOM 647 N N . TYR A 1 81 ? 20.343 22.346 -1.737 1.00 57.22 81 TYR A N 1
ATOM 648 C CA . TYR A 1 81 ? 21.382 21.406 -1.266 1.00 57.22 81 TYR A CA 1
ATOM 649 C C . TYR A 1 81 ? 21.032 19.900 -1.176 1.00 57.22 81 TYR A C 1
ATOM 651 O O . TYR A 1 81 ? 21.926 19.115 -0.866 1.00 57.22 81 TYR A O 1
ATOM 659 N N . LEU A 1 82 ? 19.803 19.455 -1.487 1.00 53.56 82 LEU A N 1
ATOM 660 C CA . LEU A 1 82 ? 19.384 18.039 -1.332 1.00 53.56 82 LEU A CA 1
ATOM 661 C C . LEU A 1 82 ? 19.165 17.244 -2.642 1.00 53.56 82 LEU A C 1
ATOM 663 O O . LEU A 1 82 ? 18.928 16.039 -2.590 1.00 53.56 82 LEU A O 1
ATOM 667 N N . GLY A 1 83 ? 19.250 17.878 -3.816 1.00 51.34 83 GLY A N 1
ATOM 668 C CA . GLY A 1 83 ? 18.651 17.344 -5.052 1.00 51.34 83 GLY A CA 1
ATOM 669 C C . GLY A 1 83 ? 19.329 16.151 -5.749 1.00 51.34 83 GLY A C 1
ATOM 670 O O . GLY A 1 83 ? 18.647 15.423 -6.463 1.00 51.34 83 GLY A O 1
ATOM 671 N N . HIS A 1 84 ? 20.636 15.911 -5.587 1.00 53.81 84 HIS A N 1
ATOM 672 C CA . HIS A 1 84 ? 21.370 15.091 -6.574 1.00 53.81 84 HIS A CA 1
ATOM 673 C C . HIS A 1 84 ? 21.668 13.618 -6.214 1.00 53.81 84 HIS A C 1
ATOM 675 O O . HIS A 1 84 ? 22.144 12.902 -7.088 1.00 53.81 84 HIS A O 1
ATOM 681 N N . ASN A 1 85 ? 21.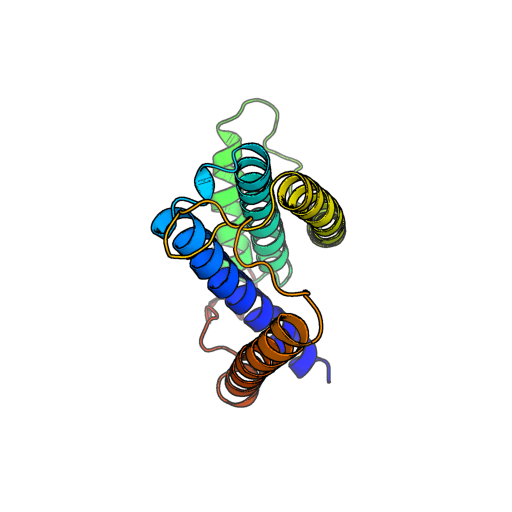355 13.114 -5.007 1.00 55.00 85 ASN A N 1
ATOM 682 C CA . ASN A 1 85 ? 21.846 11.789 -4.551 1.00 55.00 85 ASN A CA 1
ATOM 683 C C . ASN A 1 85 ? 20.780 10.793 -4.026 1.00 55.00 85 ASN A C 1
ATOM 685 O O . ASN A 1 85 ? 21.131 9.834 -3.340 1.00 55.00 85 ASN A O 1
ATOM 689 N N . LEU A 1 86 ? 19.483 10.986 -4.297 1.00 54.59 86 LEU A N 1
ATOM 690 C CA . LEU A 1 86 ? 18.418 10.317 -3.521 1.00 54.59 86 LEU A CA 1
ATOM 691 C C . LEU A 1 86 ? 17.856 8.990 -4.063 1.00 54.59 86 LEU A C 1
ATOM 693 O O . LEU A 1 86 ? 17.105 8.333 -3.344 1.00 54.59 86 LEU A O 1
ATOM 697 N N . VAL A 1 87 ? 18.206 8.539 -5.271 1.00 54.75 87 VAL A N 1
ATOM 698 C CA . VAL A 1 87 ? 17.603 7.314 -5.834 1.00 54.75 87 VAL A CA 1
ATOM 699 C C . VAL A 1 87 ? 18.574 6.141 -5.734 1.00 54.75 87 VAL A C 1
ATOM 701 O O . VAL A 1 87 ? 19.456 5.971 -6.570 1.00 54.75 87 VAL A O 1
ATOM 704 N N . GLN A 1 88 ? 18.411 5.318 -4.696 1.00 61.72 88 GLN A N 1
ATOM 705 C CA . GLN A 1 88 ? 19.164 4.075 -4.522 1.00 61.72 88 GLN A CA 1
ATOM 706 C C . GLN A 1 88 ? 18.215 2.889 -4.330 1.00 61.72 88 GLN A C 1
ATOM 708 O O . GLN A 1 88 ? 17.301 2.946 -3.506 1.00 61.72 88 GLN A O 1
ATOM 713 N N . TYR A 1 89 ? 18.489 1.782 -5.032 1.00 66.19 89 TYR A N 1
ATOM 714 C CA . TYR A 1 89 ? 17.814 0.481 -4.869 1.00 66.19 89 TYR A CA 1
ATOM 715 C C . TYR A 1 89 ? 17.692 0.060 -3.392 1.00 66.19 89 TYR A C 1
ATOM 717 O O . TYR A 1 89 ? 16.678 -0.497 -2.969 1.00 66.19 89 TYR A O 1
ATOM 725 N N . SER A 1 90 ? 18.706 0.397 -2.590 1.00 79.12 90 SER A N 1
ATOM 726 C CA . SER A 1 90 ? 18.793 0.114 -1.157 1.00 79.12 90 SER A CA 1
ATOM 727 C C . SER A 1 90 ? 17.568 0.577 -0.361 1.00 79.12 90 SER A C 1
ATOM 729 O O . SER A 1 90 ? 17.162 -0.101 0.583 1.00 79.12 90 SER A O 1
ATOM 731 N N . PHE A 1 91 ? 16.935 1.692 -0.739 1.00 86.25 91 PHE A N 1
ATOM 732 C CA . PHE A 1 91 ? 15.797 2.223 0.009 1.00 86.25 91 PHE A CA 1
ATOM 733 C C . PHE A 1 91 ? 14.510 1.422 -0.206 1.00 86.25 91 PHE A C 1
ATOM 735 O O . PHE A 1 91 ? 13.800 1.174 0.767 1.00 86.25 91 PHE A O 1
ATOM 742 N N . HIS A 1 92 ? 14.219 0.954 -1.427 1.00 90.44 92 HIS A N 1
ATOM 743 C CA . HIS A 1 92 ? 13.038 0.112 -1.670 1.00 90.44 92 HIS A CA 1
ATOM 744 C C . HIS A 1 92 ? 13.099 -1.192 -0.864 1.00 90.44 92 HIS A C 1
ATOM 746 O O . HIS A 1 92 ? 12.078 -1.658 -0.367 1.00 90.44 92 HIS A O 1
ATOM 752 N N . PHE A 1 93 ? 14.300 -1.745 -0.679 1.00 92.50 93 PHE A N 1
ATOM 753 C CA . PHE A 1 93 ? 14.502 -2.922 0.161 1.00 92.50 93 PHE A CA 1
ATOM 754 C C . PHE A 1 93 ? 14.390 -2.610 1.662 1.00 92.50 93 PHE A C 1
ATOM 756 O O . PHE A 1 93 ? 13.800 -3.386 2.408 1.00 92.50 93 PHE A O 1
ATOM 763 N N . MET A 1 94 ? 14.943 -1.484 2.122 1.00 94.94 94 MET A N 1
ATOM 764 C CA . MET A 1 94 ? 15.006 -1.138 3.547 1.00 94.94 94 MET A CA 1
ATOM 765 C C . MET A 1 94 ? 13.671 -0.633 4.116 1.00 94.94 94 MET A C 1
ATOM 767 O O . MET A 1 94 ? 13.310 -0.980 5.244 1.00 94.94 94 MET A O 1
ATOM 771 N N . LEU A 1 95 ? 12.922 0.180 3.364 1.00 95.19 95 LEU A N 1
ATOM 772 C CA . LEU A 1 95 ? 11.700 0.814 3.866 1.00 95.19 95 LEU A CA 1
ATOM 773 C C . LEU A 1 95 ? 10.606 -0.166 4.329 1.00 95.19 95 LEU A C 1
ATOM 775 O O . LEU A 1 95 ? 10.011 0.119 5.366 1.00 95.19 95 LEU A O 1
ATOM 779 N N . PRO A 1 96 ? 10.344 -1.319 3.680 1.00 97.38 96 PRO A N 1
ATOM 780 C CA . PRO A 1 96 ? 9.395 -2.313 4.188 1.00 97.38 96 PRO A CA 1
ATOM 781 C C . PRO A 1 96 ? 9.663 -2.757 5.636 1.00 97.38 96 PRO A C 1
ATOM 783 O O . PRO A 1 96 ? 8.720 -2.958 6.403 1.00 97.38 96 PRO A O 1
ATOM 786 N N . PHE A 1 97 ? 10.932 -2.854 6.045 1.00 97.50 97 PHE A N 1
ATOM 787 C CA . PHE A 1 97 ? 11.305 -3.195 7.424 1.00 97.50 97 PHE A CA 1
ATOM 788 C C . PHE A 1 97 ? 11.097 -2.026 8.392 1.00 97.50 97 PHE A C 1
ATOM 790 O O . PHE A 1 97 ? 10.737 -2.228 9.549 1.00 97.50 97 PHE A O 1
ATOM 797 N N . ILE A 1 98 ? 11.268 -0.788 7.928 1.00 98.19 98 ILE A N 1
ATOM 798 C CA . ILE A 1 98 ? 10.901 0.390 8.722 1.00 98.19 98 ILE A CA 1
ATOM 799 C C . ILE A 1 98 ? 9.378 0.453 8.881 1.00 98.19 98 ILE A C 1
ATOM 801 O O . ILE A 1 98 ? 8.885 0.690 9.982 1.00 98.19 98 ILE A O 1
ATOM 805 N N . ILE A 1 99 ? 8.619 0.178 7.817 1.00 98.62 99 ILE A N 1
ATOM 806 C CA . ILE A 1 99 ? 7.154 0.129 7.863 1.00 98.62 99 ILE A CA 1
ATOM 807 C C . ILE A 1 99 ? 6.691 -0.900 8.897 1.00 98.62 99 ILE A C 1
ATOM 809 O O . ILE A 1 99 ? 5.812 -0.578 9.693 1.00 98.62 99 ILE A O 1
ATOM 813 N N . SER A 1 100 ? 7.292 -2.094 8.958 1.00 98.31 100 SER A N 1
ATOM 814 C CA . SER A 1 100 ? 6.905 -3.099 9.959 1.00 98.31 100 SER A CA 1
ATOM 815 C C . SER A 1 100 ? 7.130 -2.613 11.399 1.00 98.31 100 SER A C 1
ATOM 817 O O . SER A 1 100 ? 6.258 -2.809 12.247 1.00 98.31 100 SER A O 1
ATOM 819 N N . ALA A 1 101 ? 8.224 -1.893 11.670 1.00 98.50 101 ALA A N 1
ATOM 820 C CA . ALA A 1 101 ? 8.454 -1.255 12.967 1.00 98.50 101 ALA A CA 1
ATOM 821 C C . ALA A 1 101 ? 7.387 -0.188 13.287 1.00 98.50 101 ALA A C 1
ATOM 823 O O . ALA A 1 101 ? 6.851 -0.156 14.396 1.00 98.50 101 ALA A O 1
ATOM 824 N N . PHE A 1 102 ? 7.010 0.642 12.310 1.00 98.62 102 PHE A N 1
ATOM 825 C CA . PHE A 1 102 ? 5.941 1.631 12.480 1.00 98.62 102 PHE A CA 1
ATOM 826 C C . PHE A 1 102 ? 4.564 0.985 12.686 1.00 98.62 102 PHE A C 1
ATOM 828 O O . PHE A 1 102 ? 3.784 1.492 13.489 1.00 98.62 102 PHE A O 1
ATOM 835 N N . VAL A 1 103 ? 4.268 -0.150 12.040 1.00 98.75 103 VAL A N 1
ATOM 836 C CA . VAL A 1 103 ? 3.036 -0.920 12.289 1.00 98.75 103 VAL A CA 1
ATOM 837 C C . VAL A 1 103 ? 2.984 -1.405 13.740 1.00 98.75 103 VAL A C 1
ATOM 839 O O . VAL A 1 103 ? 1.935 -1.298 14.373 1.00 98.75 103 VAL A O 1
ATOM 842 N N . MET A 1 104 ? 4.102 -1.860 14.314 1.00 98.56 104 MET A N 1
ATOM 843 C CA . MET A 1 104 ? 4.141 -2.245 15.731 1.00 98.56 104 MET A CA 1
ATOM 844 C C . MET A 1 104 ? 3.850 -1.060 16.657 1.00 98.56 104 MET A C 1
ATOM 846 O O . MET A 1 104 ? 3.068 -1.194 17.597 1.00 98.56 104 MET A O 1
ATOM 850 N N . ILE A 1 105 ? 4.404 0.121 16.367 1.00 98.62 105 ILE A N 1
ATOM 851 C CA . ILE A 1 105 ? 4.120 1.352 17.124 1.00 98.62 105 ILE A CA 1
ATOM 852 C C . ILE A 1 105 ? 2.648 1.768 16.963 1.00 98.62 105 ILE A C 1
ATOM 854 O O . ILE A 1 105 ? 1.997 2.159 17.933 1.00 98.62 105 ILE A O 1
ATOM 858 N N . HIS A 1 106 ? 2.095 1.646 15.755 1.00 98.62 106 HIS A N 1
ATOM 859 C CA . HIS A 1 106 ? 0.690 1.932 15.471 1.00 98.62 106 HIS A CA 1
ATOM 860 C C . HIS A 1 106 ? -0.243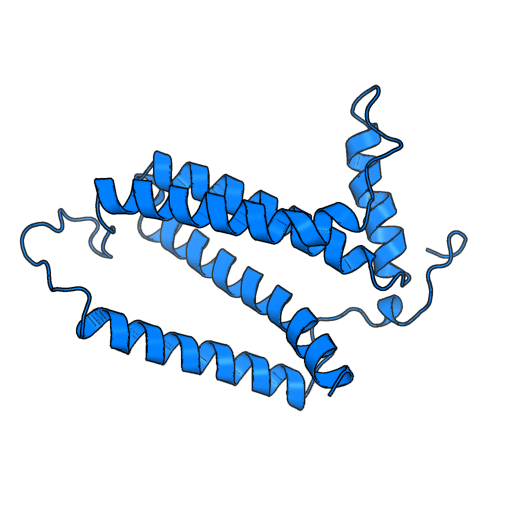 1.048 16.311 1.00 98.62 106 HIS A C 1
ATOM 862 O O . HIS A 1 106 ? -1.168 1.548 16.955 1.00 98.62 106 HIS A O 1
ATOM 868 N N . LEU A 1 107 ? 0.035 -0.258 16.354 1.00 98.62 107 LEU A N 1
ATOM 869 C CA . LEU A 1 107 ? -0.722 -1.222 17.152 1.00 98.62 107 LEU A CA 1
ATOM 870 C C . LEU A 1 107 ? -0.528 -1.010 18.658 1.00 98.62 107 LEU A C 1
ATOM 872 O O . LEU A 1 107 ? -1.493 -1.131 19.409 1.00 98.62 107 LEU A O 1
ATOM 876 N N . LEU A 1 108 ? 0.670 -0.623 19.103 1.00 98.56 108 LEU A N 1
ATOM 877 C CA . LEU A 1 108 ? 0.935 -0.276 20.500 1.00 98.56 108 LEU A CA 1
ATOM 878 C C . LEU A 1 108 ? 0.033 0.877 20.970 1.00 98.56 108 LEU A C 1
ATOM 880 O O . LEU A 1 108 ? -0.642 0.746 21.991 1.00 98.56 108 LEU A O 1
ATOM 884 N N . PHE A 1 109 ? -0.041 1.978 20.214 1.00 98.56 109 PHE A N 1
ATOM 885 C CA . PHE A 1 109 ? -0.934 3.095 20.553 1.00 98.56 109 PHE A CA 1
ATOM 886 C C . PHE A 1 109 ? -2.416 2.719 20.458 1.00 98.56 109 PHE A C 1
ATOM 888 O O . PHE A 1 109 ? -3.221 3.151 21.288 1.00 98.56 109 PHE A O 1
ATOM 895 N N . LEU A 1 110 ? -2.791 1.864 19.502 1.00 97.81 110 LEU A N 1
ATOM 896 C CA . LEU A 1 110 ? -4.149 1.328 19.433 1.00 97.81 110 LEU A CA 1
ATOM 897 C C . LEU A 1 110 ? -4.491 0.499 20.680 1.00 97.81 110 LEU A C 1
ATOM 899 O O . LEU A 1 110 ? -5.577 0.648 21.229 1.00 97.81 110 LEU A O 1
ATOM 903 N N . HIS A 1 111 ? -3.577 -0.338 21.172 1.00 96.88 111 HIS A N 1
ATOM 904 C CA . HIS A 1 111 ? -3.815 -1.185 22.343 1.00 96.88 111 HIS A CA 1
ATOM 905 C C . HIS A 1 111 ? -3.953 -0.396 23.651 1.00 96.88 111 HIS A C 1
ATOM 907 O O . HIS A 1 111 ? -4.652 -0.853 24.552 1.00 96.88 111 HIS A O 1
ATOM 913 N N . GLN A 1 112 ? -3.370 0.802 23.751 1.00 96.00 112 GLN A N 1
ATOM 914 C CA . GLN A 1 112 ? -3.548 1.673 24.921 1.00 96.00 112 GLN A CA 1
ATOM 915 C C . GLN A 1 112 ? -4.990 2.178 25.078 1.00 96.00 112 GLN A C 1
ATOM 917 O O . GLN A 1 112 ? -5.444 2.416 26.193 1.00 96.00 112 GLN A O 1
ATOM 922 N N . THR A 1 113 ? -5.711 2.353 23.968 1.00 92.12 113 THR A N 1
ATOM 923 C CA . THR A 1 113 ? -7.062 2.946 23.950 1.00 92.12 113 THR A CA 1
ATOM 924 C C . THR A 1 113 ? -8.157 1.935 23.609 1.00 92.12 113 THR A C 1
ATOM 926 O O . THR A 1 113 ? -9.305 2.084 24.033 1.00 92.12 113 THR A O 1
ATOM 929 N N . GLY A 1 114 ? -7.801 0.871 22.892 1.00 92.81 114 GLY A N 1
ATOM 930 C CA . GLY A 1 114 ? -8.730 -0.052 22.258 1.00 92.81 114 GLY A CA 1
ATOM 931 C C . GLY A 1 114 ? -9.277 0.487 20.932 1.00 92.81 114 GLY A C 1
ATOM 932 O O . GLY A 1 114 ? -9.158 1.662 20.596 1.00 92.81 114 GLY A O 1
ATOM 933 N N . SER A 1 115 ? -9.906 -0.399 20.158 1.00 93.62 115 SER A N 1
ATOM 934 C CA . SER A 1 115 ? -10.558 -0.009 18.903 1.00 93.62 115 SER A CA 1
ATOM 935 C C . SER A 1 115 ? -11.775 0.886 19.144 1.00 93.62 115 SER A C 1
ATOM 937 O O . SER A 1 115 ? -12.483 0.723 20.138 1.00 93.62 115 SER A O 1
ATOM 939 N N . SER A 1 116 ? -12.053 1.784 18.196 1.00 93.12 116 SER A N 1
ATOM 940 C CA . SER A 1 116 ? -13.351 2.454 18.040 1.00 93.12 116 SER A CA 1
ATOM 941 C C . SER A 1 116 ? -14.422 1.479 17.524 1.00 93.12 116 SER A C 1
ATOM 943 O O . SER A 1 116 ? -14.111 0.371 17.082 1.00 93.12 116 SER A O 1
ATOM 945 N N . ASN A 1 117 ? -15.694 1.877 17.574 1.00 93.44 117 ASN A N 1
ATOM 946 C CA . ASN A 1 117 ? -16.829 1.107 17.051 1.00 93.44 117 ASN A CA 1
ATOM 947 C C . ASN A 1 117 ? -17.730 1.987 16.162 1.00 93.44 117 ASN A C 1
ATOM 949 O O . ASN A 1 117 ? -17.657 3.214 16.263 1.00 93.44 117 ASN A O 1
ATOM 953 N N . PRO A 1 118 ? -18.610 1.381 15.343 1.00 94.62 118 PRO A N 1
ATOM 954 C CA . PRO A 1 118 ? -19.481 2.121 14.433 1.00 94.62 118 PRO A CA 1
ATOM 955 C C . PRO A 1 118 ? -20.417 3.141 15.092 1.00 94.62 118 PRO A C 1
ATOM 957 O O . PRO A 1 118 ? -20.764 4.132 14.461 1.00 94.62 118 PRO A O 1
ATOM 960 N N . LEU A 1 119 ? -20.812 2.921 16.349 1.00 92.50 119 LEU A N 1
ATOM 961 C CA . LEU A 1 119 ? -21.704 3.817 17.090 1.00 92.50 119 LEU A CA 1
ATOM 962 C C . LEU A 1 119 ? -20.954 4.989 17.746 1.00 92.50 119 LEU A C 1
ATOM 964 O O . LEU A 1 119 ? -21.590 5.891 18.280 1.00 92.50 119 LEU A O 1
ATOM 968 N N . GLY A 1 120 ? -19.616 4.974 17.770 1.00 88.25 120 GLY A N 1
ATOM 969 C CA . GLY A 1 120 ? -18.802 6.003 18.431 1.00 88.25 120 GLY A CA 1
ATOM 970 C C . GLY A 1 120 ? -18.925 6.036 19.964 1.00 88.25 120 GLY A C 1
ATOM 971 O O . GLY A 1 120 ? -18.412 6.952 20.603 1.00 88.25 120 GLY A O 1
ATOM 972 N N . MET A 1 121 ? -19.588 5.045 20.567 1.00 85.12 121 MET A N 1
ATOM 973 C CA . MET A 1 121 ? -19.861 4.982 22.008 1.00 85.12 121 MET A CA 1
ATOM 974 C C . MET A 1 121 ? -18.699 4.350 22.791 1.00 85.12 121 MET A C 1
ATOM 976 O O . MET A 1 121 ? -17.815 3.713 22.219 1.00 85.12 121 MET A O 1
ATOM 980 N N . LYS A 1 122 ? -18.678 4.481 24.125 1.00 80.25 122 LYS A N 1
ATOM 981 C CA . LYS A 1 122 ? -17.663 3.805 24.955 1.00 80.25 122 LYS A CA 1
ATOM 982 C C . LYS A 1 122 ? -17.832 2.279 24.896 1.00 80.25 122 LYS A C 1
ATOM 984 O O . LYS A 1 122 ? -18.849 1.748 25.320 1.00 80.25 122 LYS A O 1
ATOM 989 N N . ASN A 1 123 ? -16.782 1.582 24.462 1.00 69.69 123 ASN A N 1
ATOM 990 C CA . ASN A 1 123 ? -16.768 0.133 24.212 1.00 69.69 123 ASN A CA 1
ATOM 991 C C . ASN A 1 123 ? -16.705 -0.773 25.451 1.00 69.69 123 ASN A C 1
ATOM 993 O O . ASN A 1 123 ? -16.643 -1.985 25.299 1.00 69.69 123 ASN A O 1
ATOM 997 N N . ASN A 1 124 ? -16.653 -0.241 26.673 1.00 74.19 124 ASN A N 1
ATOM 998 C CA . ASN A 1 124 ? -16.345 -1.065 27.852 1.00 74.19 124 ASN A CA 1
ATOM 999 C C . ASN A 1 124 ? -17.500 -1.954 28.340 1.00 74.19 124 ASN A C 1
ATOM 1001 O O . ASN A 1 124 ? -17.264 -2.794 29.199 1.00 74.19 124 ASN A O 1
ATOM 1005 N N . ILE A 1 125 ? -18.713 -1.772 27.821 1.00 77.94 125 ILE A N 1
ATOM 1006 C CA . ILE A 1 125 ? -19.911 -2.462 28.322 1.00 77.94 125 ILE A CA 1
ATOM 1007 C C . ILE A 1 125 ? -20.095 -3.835 27.649 1.00 77.94 125 ILE A C 1
ATOM 1009 O O . ILE A 1 125 ? -20.670 -4.727 28.259 1.00 77.94 125 ILE A O 1
ATOM 1013 N N . ASP A 1 126 ? -19.563 -4.024 26.435 1.00 86.69 126 ASP A N 1
ATOM 1014 C CA . ASP A 1 126 ? -19.780 -5.236 25.632 1.00 86.69 126 ASP A CA 1
ATOM 1015 C C . ASP A 1 126 ? -18.520 -5.623 24.834 1.00 86.69 126 ASP A C 1
ATOM 1017 O O . ASP A 1 126 ? -18.453 -5.528 23.607 1.00 86.69 126 ASP A O 1
ATOM 1021 N N . LYS A 1 127 ? -17.446 -5.974 25.554 1.00 92.19 127 LYS A N 1
ATOM 1022 C CA . LYS A 1 127 ? -16.218 -6.491 24.934 1.00 92.19 127 LYS A CA 1
ATOM 1023 C C . LYS A 1 127 ? -16.281 -8.007 24.831 1.00 92.19 127 LYS A C 1
ATOM 1025 O O . LYS A 1 127 ? -16.449 -8.696 25.831 1.00 92.19 127 LYS A O 1
ATOM 1030 N N . ILE A 1 128 ? -16.012 -8.509 23.633 1.00 95.06 128 ILE A N 1
ATOM 1031 C CA . ILE A 1 128 ? -15.784 -9.929 23.360 1.00 95.06 128 ILE A CA 1
ATOM 1032 C C . ILE A 1 128 ? -14.286 -10.196 23.143 1.00 95.06 128 ILE A C 1
ATOM 1034 O O . ILE A 1 128 ? -13.555 -9.285 22.733 1.00 95.06 128 ILE A O 1
ATOM 1038 N N . PRO A 1 129 ? -13.794 -11.418 23.412 1.00 96.62 129 PRO A N 1
ATOM 1039 C CA . PRO A 1 129 ? -12.403 -11.766 23.145 1.00 96.62 129 PRO A CA 1
ATOM 1040 C C . PRO A 1 129 ? -12.090 -11.699 21.642 1.00 96.62 129 PRO A C 1
ATOM 1042 O O . PRO A 1 129 ? -12.955 -11.931 20.798 1.00 96.62 129 PRO A O 1
ATOM 1045 N N . PHE A 1 130 ? -10.830 -11.408 21.298 1.00 97.31 130 PHE A N 1
ATOM 1046 C CA . PHE A 1 130 ? -10.402 -11.349 19.895 1.00 97.31 130 PHE A CA 1
ATOM 1047 C C . PHE A 1 130 ? -10.566 -12.706 19.193 1.00 97.31 130 PHE A C 1
ATOM 1049 O O . PHE A 1 130 ? -11.136 -12.790 18.106 1.00 97.31 130 PHE A O 1
ATOM 1056 N N . HIS A 1 131 ? -10.105 -13.777 19.843 1.00 97.62 131 HIS A N 1
ATOM 1057 C CA . HIS A 1 131 ? -10.326 -15.147 19.397 1.00 97.62 131 HIS A CA 1
ATOM 1058 C C . HIS A 1 131 ? -11.564 -15.735 20.098 1.00 97.62 131 HIS A C 1
ATOM 1060 O O . HIS A 1 131 ? -11.676 -15.583 21.317 1.00 97.62 131 HIS A O 1
ATOM 1066 N N . PRO A 1 132 ? -12.479 -16.415 19.380 1.00 97.75 132 PRO A N 1
ATOM 1067 C CA . PRO A 1 132 ? -12.412 -16.776 17.956 1.00 97.75 132 PRO A CA 1
ATOM 1068 C C . PRO A 1 132 ? -12.989 -15.730 16.991 1.00 97.75 132 PRO A C 1
ATOM 1070 O O . PRO A 1 132 ? -12.772 -15.824 15.783 1.00 97.75 132 PRO A O 1
ATOM 1073 N N . PHE A 1 133 ? -13.723 -14.745 17.508 1.00 98.00 133 PHE A N 1
ATOM 1074 C CA . PHE A 1 133 ? -14.622 -13.899 16.720 1.00 98.00 133 PHE A CA 1
ATOM 1075 C C . PHE A 1 133 ? -13.920 -13.102 15.617 1.00 98.00 133 PHE A C 1
ATOM 1077 O O . PHE A 1 133 ? -14.244 -13.244 14.438 1.00 98.00 133 PHE A O 1
ATOM 1084 N N . PHE A 1 134 ? -12.942 -12.276 15.983 1.00 97.62 134 PHE A N 1
ATOM 1085 C CA . PHE A 1 134 ? -12.218 -11.451 15.022 1.00 97.62 134 PHE A CA 1
ATOM 1086 C C . PHE A 1 134 ? -11.180 -12.265 14.249 1.00 97.62 134 PHE A C 1
ATOM 1088 O O . PHE A 1 134 ? -10.986 -12.005 13.070 1.00 97.62 134 PHE A O 1
ATOM 1095 N N . SER A 1 135 ? -10.606 -13.322 14.839 1.00 98.12 135 SER A N 1
ATOM 1096 C CA . SER A 1 135 ? -9.688 -14.215 14.115 1.00 98.12 135 SER A CA 1
ATOM 1097 C C . SER A 1 135 ? -10.337 -14.859 12.881 1.00 98.12 135 SER A C 1
ATOM 1099 O O . SER A 1 135 ? -9.754 -14.832 11.800 1.00 98.12 135 SER A O 1
ATOM 1101 N N . TYR A 1 136 ? -11.552 -15.409 13.007 1.00 98.44 136 TYR A N 1
ATOM 1102 C CA . TYR A 1 136 ? -12.249 -16.004 11.859 1.00 98.44 136 TYR A CA 1
ATOM 1103 C C . TYR A 1 136 ? -12.771 -14.961 10.875 1.00 98.44 136 TYR A C 1
ATOM 1105 O O . TYR A 1 136 ? -12.717 -15.179 9.664 1.00 98.44 136 TYR A O 1
ATOM 1113 N N . LYS A 1 137 ? -13.239 -13.813 11.375 1.00 98.38 137 LYS A N 1
ATOM 1114 C CA . LYS A 1 137 ? -13.657 -12.697 10.524 1.00 98.38 137 LYS A CA 1
ATOM 1115 C C . LYS A 1 137 ? -12.500 -12.187 9.658 1.00 98.38 137 LYS A C 1
ATOM 1117 O O . LYS A 1 137 ? -12.683 -11.986 8.458 1.00 98.38 137 LYS A O 1
ATOM 1122 N N . ASP A 1 138 ? -11.322 -12.017 10.249 1.00 97.88 138 ASP A N 1
ATOM 1123 C CA . ASP A 1 138 ? -10.129 -11.542 9.550 1.00 97.88 138 ASP A CA 1
ATOM 1124 C C . ASP A 1 138 ? -9.632 -12.584 8.540 1.00 97.88 138 ASP A C 1
ATOM 1126 O O . ASP A 1 138 ? -9.296 -12.223 7.413 1.00 97.88 138 ASP A O 1
ATOM 1130 N N . LEU A 1 139 ? -9.673 -13.879 8.884 1.00 98.25 139 LEU A N 1
ATOM 1131 C CA . LEU A 1 139 ? -9.350 -14.963 7.949 1.00 98.25 139 LEU A CA 1
ATOM 1132 C C . LEU A 1 139 ? -10.276 -14.957 6.724 1.00 98.25 139 LEU A C 1
ATOM 1134 O O . LEU A 1 139 ? -9.805 -15.076 5.594 1.00 98.25 139 LEU A O 1
ATOM 1138 N N . MET A 1 140 ? -11.582 -14.774 6.931 1.00 98.38 140 MET A N 1
ATOM 1139 C CA . MET A 1 140 ? -12.551 -14.659 5.839 1.00 98.38 140 MET A CA 1
ATOM 1140 C C . MET A 1 140 ? -12.232 -13.455 4.941 1.00 98.38 140 MET A C 1
ATOM 1142 O O . MET A 1 140 ? -12.168 -13.602 3.721 1.00 98.38 140 MET A O 1
ATOM 1146 N N . GLY A 1 141 ? -11.974 -12.281 5.527 1.00 97.44 141 GLY A N 1
ATOM 1147 C CA . GLY A 1 141 ? -11.580 -11.083 4.779 1.00 97.44 141 GLY A CA 1
ATOM 1148 C C . GLY A 1 141 ? -10.286 -11.275 3.982 1.00 97.44 141 GLY A C 1
ATOM 1149 O O . GLY A 1 141 ? -10.218 -10.898 2.811 1.00 97.44 141 GLY A O 1
ATOM 1150 N N . PHE A 1 142 ? -9.286 -11.925 4.581 1.00 97.75 142 PHE A N 1
ATOM 1151 C CA . PHE A 1 142 ? -8.026 -12.260 3.921 1.00 97.75 142 PHE A CA 1
ATOM 1152 C C . PHE A 1 142 ? -8.239 -13.164 2.702 1.00 97.75 142 PHE A C 1
ATOM 1154 O O . PHE A 1 142 ? -7.674 -12.892 1.644 1.00 97.75 142 PHE A O 1
ATOM 1161 N N . ILE A 1 143 ? -9.096 -14.186 2.808 1.00 98.44 143 ILE A N 1
ATOM 1162 C CA . ILE A 1 143 ? -9.419 -15.078 1.684 1.00 98.44 143 ILE A CA 1
ATOM 1163 C C . ILE A 1 143 ? -10.037 -14.294 0.519 1.00 98.44 143 ILE A C 1
ATOM 1165 O O . ILE A 1 143 ? -9.637 -14.511 -0.622 1.00 98.44 143 ILE A O 1
ATOM 1169 N N . PHE A 1 144 ? -10.951 -13.351 0.771 1.00 98.31 144 PHE A N 1
ATOM 1170 C CA . PHE A 1 144 ? -11.552 -12.541 -0.300 1.00 98.31 144 PHE A CA 1
ATOM 1171 C C . PHE A 1 144 ? -10.539 -11.640 -1.014 1.00 98.31 144 PHE A C 1
ATOM 1173 O O . PHE A 1 144 ? -10.532 -11.567 -2.248 1.00 98.31 144 PHE A O 1
ATOM 1180 N N . ILE A 1 145 ? -9.670 -10.966 -0.258 1.00 98.00 145 ILE A N 1
ATOM 1181 C CA . ILE A 1 145 ? -8.628 -10.100 -0.827 1.00 98.00 145 ILE A CA 1
ATOM 1182 C C . ILE A 1 145 ? -7.616 -10.943 -1.615 1.00 98.00 145 ILE A C 1
ATOM 1184 O O . ILE A 1 145 ? -7.251 -10.590 -2.734 1.00 98.00 145 ILE A O 1
ATOM 1188 N N . LEU A 1 146 ? -7.206 -12.094 -1.078 1.00 98.19 146 LEU A N 1
ATOM 1189 C CA . LEU A 1 146 ? -6.272 -12.987 -1.757 1.00 98.19 146 LEU A CA 1
ATOM 1190 C C . LEU A 1 146 ? -6.883 -13.585 -3.030 1.00 98.19 146 LEU A C 1
ATOM 1192 O O . LEU A 1 146 ? -6.224 -13.628 -4.067 1.00 98.19 146 LEU A O 1
ATOM 1196 N N . PHE A 1 147 ? -8.148 -14.006 -2.977 1.00 98.38 147 PHE A N 1
ATOM 1197 C CA . PHE A 1 147 ? -8.862 -14.546 -4.130 1.00 98.38 147 PHE A CA 1
ATOM 1198 C C . PHE A 1 147 ? -8.954 -13.522 -5.263 1.00 98.38 147 PHE A C 1
ATOM 1200 O O . PHE A 1 147 ? -8.635 -13.841 -6.406 1.00 98.38 147 PHE A O 1
ATOM 1207 N N . SER A 1 148 ? -9.324 -12.278 -4.952 1.00 98.31 148 SER A N 1
ATOM 1208 C CA . SER A 1 148 ? -9.404 -11.202 -5.948 1.00 98.31 148 SER A CA 1
ATOM 1209 C C . SER A 1 148 ? -8.035 -10.818 -6.526 1.00 98.31 148 SER A C 1
ATOM 1211 O O . SER A 1 148 ? -7.930 -10.622 -7.739 1.00 98.31 148 SER A O 1
ATOM 1213 N N . LEU A 1 149 ? -6.972 -10.796 -5.713 1.00 98.56 149 LEU A N 1
ATOM 1214 C CA . LEU A 1 149 ? -5.597 -10.589 -6.186 1.00 98.56 149 LEU A CA 1
ATOM 1215 C C . LEU A 1 149 ? -5.149 -11.693 -7.156 1.00 98.56 149 LEU A C 1
ATOM 1217 O O . LEU A 1 149 ? -4.588 -11.402 -8.217 1.00 98.56 149 LEU A O 1
ATOM 1221 N N . ILE A 1 150 ? -5.396 -12.959 -6.809 1.00 98.31 150 ILE A N 1
ATOM 1222 C CA . ILE A 1 150 ? -5.052 -14.107 -7.658 1.00 98.31 150 ILE A CA 1
ATOM 1223 C C . ILE A 1 150 ? -5.868 -14.069 -8.953 1.00 98.31 150 ILE A C 1
ATOM 1225 O O . ILE A 1 150 ? -5.299 -14.255 -10.025 1.00 98.31 150 ILE A O 1
ATOM 1229 N N . LEU A 1 151 ? -7.166 -13.765 -8.878 1.00 98.31 151 LEU A N 1
ATOM 1230 C CA . LEU A 1 151 ? -8.039 -13.661 -10.046 1.00 98.31 151 LEU A CA 1
ATOM 1231 C C . LEU A 1 151 ? -7.525 -12.611 -11.039 1.00 98.31 151 LEU A C 1
ATOM 1233 O O . LEU A 1 151 ? -7.355 -12.920 -12.218 1.00 98.31 151 LEU A O 1
ATOM 1237 N N . LEU A 1 152 ? -7.212 -11.401 -10.560 1.00 98.31 152 LEU A N 1
ATOM 1238 C CA . LEU A 1 152 ? -6.629 -10.350 -11.396 1.00 98.31 152 LEU A CA 1
ATOM 1239 C C . LEU A 1 152 ? -5.305 -10.812 -12.012 1.00 98.31 152 LEU A C 1
ATOM 1241 O O . LEU A 1 152 ? -5.091 -10.660 -13.210 1.00 98.31 152 LEU A O 1
ATOM 1245 N N . THR A 1 153 ? -4.438 -11.413 -11.197 1.00 98.19 153 THR A N 1
ATOM 1246 C CA . THR A 1 153 ? -3.095 -11.823 -11.618 1.00 98.19 153 THR A CA 1
ATOM 1247 C C . THR A 1 153 ? -3.113 -12.939 -12.664 1.00 98.19 153 THR A C 1
ATOM 1249 O O . THR A 1 153 ? -2.235 -12.974 -13.522 1.00 98.19 153 THR A O 1
ATOM 1252 N N . LEU A 1 154 ? -4.083 -13.851 -12.612 1.00 98.12 154 LEU A N 1
ATOM 1253 C CA . LEU A 1 154 ? -4.177 -14.963 -13.560 1.00 98.12 154 LEU A CA 1
ATOM 1254 C C . LEU A 1 154 ? -4.945 -14.601 -14.835 1.00 98.12 154 LEU A C 1
ATOM 1256 O O . LEU A 1 154 ? -4.611 -15.127 -15.892 1.00 98.12 154 LEU A O 1
ATOM 1260 N N . ILE A 1 155 ? -5.955 -13.729 -14.748 1.00 98.25 155 ILE A N 1
ATOM 1261 C CA . ILE A 1 155 ? -6.800 -13.381 -15.900 1.00 98.25 155 ILE A CA 1
ATOM 1262 C C . ILE A 1 155 ? -6.241 -12.172 -16.656 1.00 98.25 155 ILE A C 1
ATOM 1264 O O . ILE A 1 155 ? -6.060 -12.251 -17.864 1.00 98.25 155 ILE A O 1
ATOM 1268 N N . ASN A 1 156 ? -5.952 -11.067 -15.961 1.00 97.50 156 ASN A N 1
ATOM 1269 C CA . ASN A 1 156 ? -5.526 -9.801 -16.568 1.00 97.50 156 ASN A CA 1
ATOM 1270 C C . ASN A 1 156 ? -4.373 -9.157 -15.766 1.00 97.50 156 ASN A C 1
ATOM 1272 O O . ASN A 1 156 ? -4.555 -8.096 -15.161 1.00 97.50 156 ASN A O 1
ATOM 1276 N N . PRO A 1 157 ? -3.169 -9.765 -15.760 1.00 97.44 157 PRO A N 1
ATOM 1277 C CA . PRO A 1 157 ? -2.063 -9.380 -14.875 1.00 97.44 157 PRO A CA 1
ATOM 1278 C C . PRO A 1 157 ? -1.571 -7.939 -15.031 1.00 97.44 157 PRO A C 1
ATOM 1280 O O . PRO A 1 157 ? -0.929 -7.435 -14.113 1.00 97.44 157 PRO A O 1
ATOM 1283 N N . TYR A 1 158 ? -1.838 -7.304 -16.174 1.00 97.62 158 TYR A N 1
ATOM 1284 C CA . TYR A 1 158 ? -1.349 -5.967 -16.517 1.00 97.62 158 TYR A CA 1
ATOM 1285 C C . TYR A 1 158 ? -2.451 -4.904 -16.560 1.00 97.62 158 TYR A C 1
ATOM 1287 O O . TYR A 1 158 ? -2.176 -3.775 -16.940 1.00 97.62 158 TYR A O 1
ATOM 1295 N N . TYR A 1 159 ? -3.683 -5.233 -16.154 1.00 98.19 159 TYR A N 1
ATOM 1296 C CA . TYR A 1 159 ? -4.825 -4.311 -16.230 1.00 98.19 159 TYR A CA 1
ATOM 1297 C C . TYR A 1 159 ? -4.619 -3.004 -15.448 1.00 98.19 159 TYR A C 1
ATOM 1299 O O . TYR A 1 159 ? -5.127 -1.963 -15.844 1.00 98.19 159 TYR A O 1
ATOM 1307 N N . LEU A 1 160 ? -3.884 -3.059 -14.333 1.00 97.69 160 LEU A N 1
ATOM 1308 C CA . LEU A 1 160 ? -3.588 -1.897 -13.485 1.00 97.69 160 LEU A CA 1
ATOM 1309 C C . LEU A 1 160 ? -2.233 -1.239 -13.804 1.00 97.69 160 LEU A C 1
ATOM 1311 O O . LEU A 1 160 ? -1.819 -0.332 -13.085 1.00 97.69 160 LEU A O 1
ATOM 1315 N N . GLY A 1 161 ? -1.513 -1.731 -14.815 1.00 96.38 161 GLY A N 1
ATOM 1316 C CA . GLY A 1 161 ? -0.205 -1.220 -15.217 1.00 96.38 161 GLY A CA 1
ATOM 1317 C C . GLY A 1 161 ? -0.285 -0.338 -16.459 1.00 96.38 161 GLY A C 1
ATOM 1318 O O . GLY A 1 161 ? -1.229 -0.430 -17.239 1.00 96.38 161 GLY A O 1
ATOM 1319 N N . ASP A 1 162 ? 0.743 0.483 -16.654 1.00 97.50 162 ASP A N 1
ATOM 1320 C CA . ASP A 1 162 ? 0.883 1.302 -17.855 1.00 97.50 162 ASP A CA 1
ATOM 1321 C C . ASP A 1 162 ? 1.698 0.553 -18.933 1.00 97.50 162 ASP A C 1
ATOM 1323 O O . ASP A 1 162 ? 2.794 0.060 -18.620 1.00 97.50 162 ASP A O 1
ATOM 1327 N N . PRO A 1 163 ? 1.195 0.428 -20.180 1.00 97.12 163 PRO A N 1
ATOM 1328 C CA . PRO A 1 163 ? 1.903 -0.264 -21.255 1.00 97.12 163 PRO A CA 1
ATOM 1329 C C . PRO A 1 163 ? 3.265 0.362 -21.591 1.00 97.12 163 PRO A C 1
ATOM 1331 O O . PRO A 1 163 ? 4.184 -0.372 -21.966 1.00 97.12 163 PRO A O 1
ATOM 1334 N N . ASP A 1 164 ? 3.452 1.668 -21.397 1.00 97.25 164 ASP A N 1
ATOM 1335 C CA . ASP A 1 164 ? 4.712 2.345 -21.719 1.00 97.25 164 ASP A CA 1
ATOM 1336 C C . ASP A 1 164 ? 5.849 1.891 -20.803 1.00 97.25 164 ASP A C 1
ATOM 1338 O O . ASP A 1 164 ? 7.023 1.958 -21.169 1.00 97.25 164 ASP A O 1
ATOM 1342 N N . ASN A 1 165 ? 5.534 1.325 -19.633 1.00 95.44 165 ASN A N 1
ATOM 1343 C CA . ASN A 1 165 ? 6.556 0.784 -18.744 1.00 95.44 165 ASN A CA 1
ATOM 1344 C C . ASN A 1 165 ? 7.141 -0.566 -19.204 1.00 95.44 165 ASN A C 1
ATOM 1346 O O . ASN A 1 165 ? 8.020 -1.117 -18.537 1.00 95.44 165 ASN A O 1
ATOM 1350 N N . PHE A 1 166 ? 6.680 -1.103 -20.340 1.00 96.12 166 PHE A N 1
ATOM 1351 C CA . PHE A 1 166 ? 7.351 -2.190 -21.061 1.00 96.12 166 PHE A CA 1
ATOM 1352 C C . PHE A 1 166 ? 8.375 -1.691 -22.088 1.00 96.12 166 PHE A C 1
ATOM 1354 O O . PHE A 1 166 ? 9.174 -2.490 -22.578 1.00 96.12 166 PHE A O 1
ATOM 1361 N N . ILE A 1 167 ? 8.376 -0.393 -22.403 1.00 96.81 167 ILE A N 1
ATOM 1362 C CA . ILE A 1 167 ? 9.366 0.240 -23.274 1.00 96.81 167 ILE A CA 1
ATOM 1363 C C . ILE A 1 167 ? 10.548 0.677 -22.396 1.00 96.81 167 ILE A C 1
ATOM 1365 O O . ILE A 1 167 ? 10.325 1.372 -21.401 1.00 96.81 167 ILE A O 1
ATOM 1369 N N . PRO A 1 168 ? 11.800 0.293 -22.719 1.00 93.62 168 PRO A N 1
ATOM 1370 C CA . PRO A 1 168 ? 12.972 0.753 -21.978 1.00 93.62 168 PRO A CA 1
ATOM 1371 C C . PRO A 1 168 ? 13.049 2.281 -21.922 1.00 93.62 168 PRO A C 1
ATOM 1373 O O . PRO A 1 168 ? 12.748 2.954 -22.908 1.00 93.62 168 PRO A O 1
ATOM 1376 N N . ALA A 1 169 ? 13.480 2.819 -20.781 1.00 89.25 169 ALA A N 1
ATOM 1377 C CA . ALA A 1 169 ? 13.615 4.257 -20.586 1.00 89.25 169 ALA A CA 1
ATOM 1378 C C . ALA A 1 169 ? 14.477 4.921 -21.673 1.00 89.25 169 ALA A C 1
ATOM 1380 O O . ALA A 1 169 ? 15.610 4.500 -21.925 1.00 89.25 169 ALA A O 1
ATOM 1381 N N . ASN A 1 170 ? 13.963 5.999 -22.265 1.00 88.75 170 ASN A N 1
ATOM 1382 C CA . ASN A 1 170 ? 14.692 6.832 -23.208 1.00 88.75 170 ASN A CA 1
ATOM 1383 C C . ASN A 1 170 ? 14.653 8.299 -22.743 1.00 88.75 170 ASN A C 1
ATOM 1385 O O . ASN A 1 170 ? 13.616 8.947 -22.868 1.00 88.75 170 ASN A O 1
ATOM 1389 N N . PRO A 1 171 ? 15.782 8.868 -22.279 1.00 89.31 171 PRO A N 1
ATOM 1390 C CA . PRO A 1 171 ? 15.829 10.239 -21.768 1.00 89.31 171 PRO A CA 1
ATOM 1391 C C . PRO A 1 171 ? 15.565 11.315 -22.833 1.00 89.31 171 PRO A C 1
ATOM 1393 O O . PRO A 1 171 ? 15.462 12.491 -22.495 1.00 89.31 171 PRO A O 1
ATOM 1396 N N . LEU A 1 172 ? 15.484 10.940 -24.112 1.00 93.06 172 LEU A N 1
ATOM 1397 C CA . LEU A 1 172 ? 15.216 11.845 -25.229 1.00 93.06 172 LEU A CA 1
ATOM 1398 C C . LEU A 1 172 ? 13.765 11.775 -25.730 1.00 93.06 172 LEU A C 1
ATOM 1400 O O . LEU A 1 172 ? 13.407 12.540 -26.622 1.00 9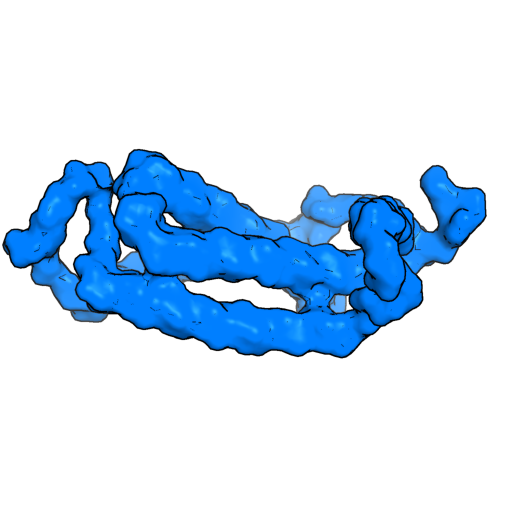3.06 172 LEU A O 1
ATOM 1404 N N . VAL A 1 173 ? 12.946 10.859 -25.201 1.00 88.25 173 VAL A N 1
ATOM 1405 C CA . VAL A 1 173 ? 11.553 10.656 -25.627 1.00 88.25 173 VAL A CA 1
ATOM 1406 C C . VAL A 1 173 ? 10.662 10.564 -24.393 1.00 88.25 173 VAL A C 1
ATOM 1408 O O . VAL A 1 173 ? 10.674 9.540 -23.706 1.00 88.25 173 VAL A O 1
ATOM 1411 N N . THR A 1 174 ? 9.926 11.649 -24.140 1.00 85.62 174 THR A N 1
ATOM 1412 C CA . THR A 1 174 ? 8.850 11.759 -23.142 1.00 85.62 174 THR A CA 1
ATOM 1413 C C . THR A 1 174 ? 7.543 11.227 -23.690 1.00 85.62 174 THR A C 1
ATOM 1415 O O . THR A 1 174 ? 7.171 11.698 -24.793 1.00 85.62 174 THR A O 1
#